Protein AF-A0A7Y5LUC4-F1 (afdb_monomer)

Foldseek 3Di:
DVVLQDDDDPVVVVVVVVVVLVVVCVVVVDHQDLLLQVLLVVCVVCVPDPVSPDPSSVDPVNVVVNVVVVVVVVVSCVVNVNDDDDPDPPCVCVVFPVDSVRVVVVVVVVVVVVSVVSVVVVD

Structure (mmCIF, N/CA/C/O backbone):
data_AF-A0A7Y5LUC4-F1
#
_entry.id   AF-A0A7Y5LUC4-F1
#
loop_
_atom_site.group_PDB
_atom_site.id
_atom_site.type_symbol
_atom_site.label_atom_id
_atom_site.label_alt_id
_atom_site.label_comp_id
_atom_site.label_asym_id
_atom_site.label_entity_id
_atom_site.label_seq_id
_atom_site.pdbx_PDB_ins_code
_atom_site.Cartn_x
_atom_site.Cartn_y
_atom_site.Cartn_z
_atom_site.occupancy
_atom_site.B_iso_or_equiv
_atom_site.auth_seq_id
_atom_site.auth_comp_id
_atom_site.auth_asym_id
_atom_site.auth_atom_id
_atom_site.pdbx_PDB_model_num
ATOM 1 N N . MET A 1 1 ? 7.899 -24.716 -13.877 1.00 50.41 1 MET A N 1
ATOM 2 C CA . MET A 1 1 ? 8.069 -23.369 -13.281 1.00 50.41 1 MET A CA 1
ATOM 3 C C . MET A 1 1 ? 7.651 -22.200 -14.192 1.00 50.41 1 MET A C 1
ATOM 5 O O . MET A 1 1 ? 7.579 -21.097 -13.683 1.00 50.41 1 MET A O 1
ATOM 9 N N . LYS A 1 2 ? 7.293 -22.387 -15.480 1.00 57.75 2 LYS A N 1
ATOM 10 C CA . LYS A 1 2 ? 6.801 -21.284 -16.347 1.00 57.75 2 LYS A CA 1
ATOM 11 C C . LYS A 1 2 ? 5.458 -20.671 -15.897 1.00 57.75 2 LYS A C 1
ATOM 13 O O . LYS A 1 2 ? 5.282 -19.466 -15.976 1.00 57.75 2 LYS A O 1
ATOM 18 N N . TRP A 1 3 ? 4.577 -21.492 -15.320 1.00 61.19 3 TRP A N 1
ATOM 19 C CA . TRP A 1 3 ? 3.227 -21.109 -14.870 1.00 61.19 3 TRP A CA 1
ATOM 20 C C . TRP A 1 3 ? 3.173 -20.078 -13.722 1.00 61.19 3 TRP A C 1
ATOM 22 O O . TRP A 1 3 ? 2.162 -19.408 -13.550 1.00 61.19 3 TRP A O 1
ATOM 32 N N . LEU A 1 4 ? 4.241 -19.950 -12.920 1.00 61.75 4 LEU A N 1
ATOM 33 C CA . LEU A 1 4 ? 4.337 -18.900 -11.891 1.00 61.75 4 LEU A CA 1
ATOM 34 C C . LEU A 1 4 ? 4.919 -17.587 -12.435 1.00 61.75 4 LEU A C 1
ATOM 36 O O . LEU A 1 4 ? 4.732 -16.540 -11.824 1.00 61.75 4 LEU A O 1
ATOM 40 N N . SER A 1 5 ? 5.656 -17.635 -13.546 1.00 62.19 5 SER A N 1
ATOM 41 C CA . SER A 1 5 ? 6.371 -16.473 -14.090 1.00 62.19 5 SER A CA 1
ATOM 42 C C . SER A 1 5 ? 5.572 -15.712 -15.152 1.00 62.19 5 SER A C 1
ATOM 44 O O . SER A 1 5 ? 5.924 -14.567 -15.463 1.00 62.19 5 SER A O 1
ATOM 46 N N . GLU A 1 6 ? 4.531 -16.340 -15.705 1.00 77.19 6 GLU A N 1
ATOM 47 C CA . GLU A 1 6 ? 3.583 -15.748 -16.650 1.00 77.19 6 GLU A CA 1
ATOM 48 C C . GLU A 1 6 ? 2.472 -14.978 -15.915 1.00 77.19 6 GLU A C 1
ATOM 50 O O . GLU A 1 6 ? 2.046 -15.393 -14.833 1.00 77.19 6 GLU A O 1
ATOM 55 N N . PRO A 1 7 ? 2.003 -13.842 -16.467 1.00 76.12 7 PRO A N 1
ATOM 56 C CA . PRO A 1 7 ? 0.908 -13.089 -15.874 1.00 76.12 7 PRO A CA 1
ATOM 57 C C . PRO A 1 7 ? -0.338 -13.970 -15.820 1.00 76.12 7 PRO A C 1
ATOM 59 O O . PRO A 1 7 ? -0.803 -14.485 -16.836 1.00 76.12 7 PRO A O 1
ATOM 62 N N . TRP A 1 8 ? -0.874 -14.151 -14.615 1.00 80.44 8 TRP A N 1
ATOM 63 C CA . TRP A 1 8 ? -2.100 -14.912 -14.440 1.00 80.44 8 TRP A CA 1
ATOM 64 C C . TRP A 1 8 ? -3.257 -14.232 -15.175 1.00 80.44 8 TRP A C 1
ATOM 66 O O . TRP A 1 8 ? -3.337 -12.998 -15.183 1.00 80.44 8 TRP A O 1
ATOM 76 N N . PRO A 1 9 ? -4.190 -15.007 -15.752 1.00 87.38 9 PRO A N 1
ATOM 77 C CA . PRO A 1 9 ? -5.386 -14.437 -16.339 1.00 87.38 9 PRO A CA 1
ATOM 78 C C . PRO A 1 9 ? -6.148 -13.600 -15.306 1.00 87.38 9 PRO A C 1
ATOM 80 O O . PRO A 1 9 ? -6.305 -14.002 -14.149 1.00 87.38 9 PRO A O 1
ATOM 83 N N . TRP A 1 10 ? -6.653 -12.445 -15.735 1.00 87.38 10 TRP A N 1
ATOM 84 C CA . TRP A 1 10 ? -7.298 -11.464 -14.856 1.00 87.38 10 TRP A CA 1
ATOM 85 C C . TRP A 1 10 ? -8.474 -12.046 -14.054 1.00 87.38 10 TRP A C 1
ATOM 87 O O . TRP A 1 10 ? -8.681 -11.664 -12.905 1.00 87.38 10 TRP A O 1
ATOM 97 N N . TRP A 1 11 ? -9.210 -13.007 -14.621 1.00 88.25 11 TRP A N 1
ATOM 98 C CA . TRP A 1 11 ? -10.339 -13.674 -13.967 1.00 88.25 11 TRP A CA 1
ATOM 99 C C . TRP A 1 11 ? -9.894 -14.607 -12.833 1.00 88.25 11 TRP A C 1
ATOM 101 O O . TRP A 1 11 ? -10.569 -14.678 -11.805 1.00 88.25 11 TRP A O 1
ATOM 111 N N . VAL A 1 12 ? -8.734 -15.263 -12.966 1.00 90.31 12 VAL A N 1
ATOM 112 C CA . VAL A 1 12 ? -8.142 -16.086 -11.896 1.00 90.31 12 VAL A CA 1
ATOM 113 C C . VAL A 1 12 ? -7.645 -15.186 -10.772 1.00 90.31 12 VAL A C 1
ATOM 115 O O . VAL A 1 12 ? -7.988 -15.401 -9.610 1.00 90.31 12 VAL A O 1
ATOM 118 N N . ALA A 1 13 ? -6.874 -14.153 -11.120 1.00 86.94 13 ALA A N 1
ATOM 119 C CA . ALA A 1 13 ? -6.324 -13.218 -10.146 1.00 86.94 13 ALA A CA 1
ATOM 120 C C . ALA A 1 13 ? -7.441 -12.491 -9.378 1.00 86.94 13 ALA A C 1
ATOM 122 O O . ALA A 1 13 ? -7.415 -12.448 -8.150 1.00 86.94 13 ALA A O 1
ATOM 123 N N . GLY A 1 14 ? -8.461 -11.993 -10.083 1.00 88.62 14 GLY A N 1
ATOM 124 C CA . GLY A 1 14 ? -9.609 -11.320 -9.476 1.00 88.62 14 GLY A CA 1
ATOM 125 C C . GLY A 1 14 ? -10.395 -12.228 -8.531 1.00 88.62 14 GLY A C 1
ATOM 126 O O . GLY A 1 14 ? -10.680 -11.831 -7.402 1.00 88.62 14 GLY A O 1
ATOM 127 N N . SER A 1 15 ? -10.680 -13.466 -8.947 1.00 92.44 15 SER A N 1
ATOM 128 C CA . SER A 1 15 ? -11.404 -14.433 -8.109 1.00 92.44 15 SER A CA 1
ATOM 129 C C . SER A 1 15 ? -10.612 -14.812 -6.858 1.00 92.44 15 SER 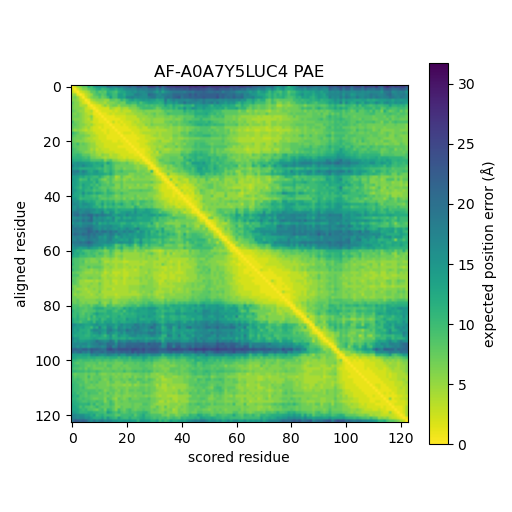A C 1
ATOM 131 O O . SER A 1 15 ? -11.172 -14.851 -5.764 1.00 92.44 15 SER A O 1
ATOM 133 N N . ALA A 1 16 ? -9.301 -15.039 -6.990 1.00 89.56 16 ALA A N 1
ATOM 134 C CA . ALA A 1 16 ? -8.431 -15.357 -5.862 1.00 89.56 16 ALA A CA 1
ATOM 135 C C . ALA A 1 16 ? -8.347 -14.196 -4.858 1.00 89.56 16 ALA A C 1
ATOM 137 O O . ALA A 1 16 ? -8.501 -14.412 -3.657 1.00 89.56 16 ALA A O 1
ATOM 138 N N . ILE A 1 17 ? -8.166 -12.959 -5.339 1.00 88.38 17 ILE A N 1
ATOM 139 C CA . ILE A 1 17 ? -8.140 -11.762 -4.485 1.00 88.38 17 ILE A CA 1
ATOM 140 C C . ILE A 1 17 ? -9.487 -11.587 -3.779 1.00 88.38 17 ILE A C 1
ATOM 142 O O . ILE A 1 17 ? -9.512 -11.375 -2.568 1.00 88.38 17 ILE A O 1
ATOM 146 N N . GLY A 1 18 ? -10.599 -11.717 -4.508 1.00 89.69 18 GLY A N 1
ATOM 147 C CA . GLY A 1 18 ? -11.945 -11.626 -3.945 1.00 89.69 18 GLY A CA 1
ATOM 148 C C . GLY A 1 18 ? -12.172 -12.655 -2.840 1.00 89.69 18 GLY A C 1
ATOM 149 O O . GLY A 1 18 ? -12.585 -12.290 -1.744 1.00 89.69 18 GLY A O 1
ATOM 150 N N . LEU A 1 19 ? -11.8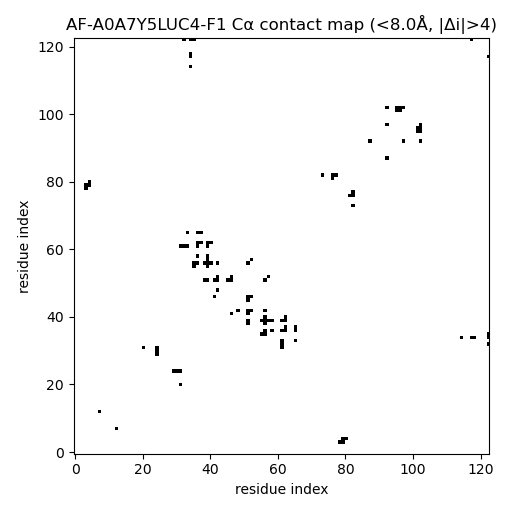12 -13.917 -3.081 1.00 92.25 19 LEU A N 1
ATOM 151 C CA . LEU A 1 19 ? -11.970 -14.994 -2.104 1.00 92.25 19 LEU A CA 1
ATOM 152 C C . LEU A 1 19 ? -11.123 -14.754 -0.850 1.00 92.25 19 LEU A C 1
ATOM 154 O O . LEU A 1 19 ? -11.628 -14.917 0.259 1.00 92.25 19 LEU A O 1
ATOM 158 N N . ILE A 1 20 ? -9.875 -14.302 -1.005 1.00 88.69 20 ILE A N 1
ATOM 159 C CA . ILE A 1 20 ? -9.007 -13.950 0.127 1.00 88.69 20 ILE A CA 1
ATOM 160 C C . ILE A 1 20 ? -9.614 -12.792 0.924 1.00 88.69 20 ILE A C 1
ATOM 162 O O . ILE A 1 20 ? -9.715 -12.877 2.147 1.00 88.69 20 ILE A O 1
ATOM 166 N N . VAL A 1 21 ? -10.058 -11.726 0.254 1.00 86.62 21 VAL A N 1
ATOM 167 C CA . VAL A 1 21 ? -10.648 -10.550 0.909 1.00 86.62 21 VAL A CA 1
ATOM 168 C C . VAL A 1 21 ? -11.944 -10.909 1.635 1.00 86.62 21 VAL A C 1
ATOM 170 O O . VAL A 1 21 ? -12.128 -10.499 2.782 1.00 86.62 21 VAL A O 1
ATOM 173 N N . THR A 1 22 ? -12.824 -11.700 1.021 1.00 87.75 22 THR A N 1
ATOM 174 C CA . THR A 1 22 ? -14.080 -12.140 1.640 1.00 87.75 22 THR A CA 1
ATOM 175 C C . THR A 1 22 ? -13.828 -13.085 2.810 1.00 87.75 22 THR A C 1
ATOM 177 O O . THR A 1 22 ? -14.392 -12.869 3.881 1.00 87.75 22 THR A O 1
ATOM 180 N N . ALA A 1 23 ? -12.952 -14.083 2.658 1.00 87.69 23 ALA A N 1
ATOM 181 C CA . ALA A 1 23 ? -12.585 -14.999 3.743 1.00 87.69 23 ALA A CA 1
ATOM 182 C C . ALA A 1 23 ? -12.020 -14.236 4.946 1.00 87.69 23 ALA A C 1
ATOM 184 O O . ALA A 1 23 ? -12.300 -14.539 6.105 1.00 87.69 23 ALA A O 1
ATOM 185 N N . PHE A 1 24 ? -11.261 -13.189 4.667 1.00 83.19 24 PHE A N 1
ATOM 186 C CA . PHE A 1 24 ? -10.649 -12.370 5.683 1.00 83.19 24 PHE A CA 1
ATOM 187 C C . PHE A 1 24 ? -11.609 -11.399 6.374 1.00 83.19 24 PHE A C 1
ATOM 189 O O . PHE A 1 24 ? -11.553 -11.223 7.597 1.00 83.19 24 PHE A O 1
ATOM 196 N N . ALA A 1 25 ? -12.515 -10.797 5.603 1.00 84.38 25 ALA A N 1
ATOM 197 C CA . ALA A 1 25 ? -13.619 -10.010 6.133 1.00 84.38 25 ALA A CA 1
ATOM 198 C C . ALA A 1 25 ? -14.530 -10.877 7.012 1.00 84.38 25 ALA A C 1
ATOM 200 O O . ALA A 1 25 ? -14.955 -10.421 8.070 1.00 84.38 25 ALA A O 1
ATOM 201 N N . PHE A 1 26 ? -14.756 -12.136 6.628 1.00 85.94 26 PHE A N 1
ATOM 202 C CA . PHE A 1 26 ? -15.505 -13.109 7.419 1.00 85.94 26 PHE A CA 1
ATOM 203 C C . PHE A 1 26 ? -14.783 -13.472 8.724 1.00 85.94 26 PHE A C 1
ATOM 205 O O . PHE A 1 26 ? -15.387 -13.422 9.790 1.00 85.94 26 PHE A O 1
ATOM 212 N N . ALA A 1 27 ? -13.477 -13.750 8.669 1.00 83.38 27 ALA A N 1
ATOM 213 C CA . ALA A 1 27 ? -12.685 -14.096 9.851 1.00 83.38 27 ALA A CA 1
ATOM 214 C C . ALA A 1 27 ? -12.562 -12.942 10.864 1.00 83.38 27 ALA A C 1
ATOM 216 O O . ALA A 1 27 ? -12.549 -13.169 12.071 1.00 83.38 27 ALA A O 1
ATOM 217 N N . THR A 1 28 ? -12.464 -11.698 10.385 1.00 77.38 28 THR A N 1
ATOM 218 C CA . THR A 1 28 ? -12.209 -10.528 11.246 1.00 77.38 28 THR A CA 1
ATOM 219 C C . THR A 1 28 ? -13.486 -9.747 11.582 1.00 77.38 28 THR A C 1
ATOM 221 O O . THR A 1 28 ? -13.481 -8.926 12.502 1.00 77.38 28 THR A O 1
ATOM 224 N N . GLY A 1 29 ? -14.569 -9.943 10.822 1.00 76.75 29 GLY A N 1
ATOM 225 C CA . GLY A 1 29 ? -15.815 -9.173 10.920 1.00 76.75 29 GLY A CA 1
ATOM 226 C C . GLY A 1 29 ? -15.642 -7.669 10.665 1.00 76.75 29 GLY A C 1
ATOM 227 O O . GLY A 1 29 ? -16.489 -6.872 11.059 1.00 76.75 29 GLY A O 1
ATOM 228 N N . LYS A 1 30 ? -14.514 -7.246 10.077 1.00 74.25 30 LYS A N 1
ATOM 229 C CA . LYS A 1 30 ? -14.122 -5.836 9.922 1.00 74.25 30 LYS A CA 1
ATOM 230 C C . LYS A 1 30 ? -13.749 -5.543 8.470 1.00 74.25 30 LYS A C 1
ATOM 232 O O . LYS A 1 30 ? -13.039 -6.348 7.869 1.00 74.25 30 LYS A O 1
ATOM 237 N N . PRO A 1 31 ? -14.144 -4.378 7.923 1.00 70.12 31 PRO A N 1
ATOM 238 C CA . PRO A 1 31 ? -13.762 -3.998 6.571 1.00 70.12 31 PRO A CA 1
ATOM 239 C C . PRO A 1 31 ? -12.247 -3.782 6.477 1.00 70.12 31 PRO A C 1
ATOM 241 O O . PRO A 1 31 ? -11.633 -3.130 7.334 1.00 70.12 31 PRO A O 1
ATOM 244 N N . VAL A 1 32 ? -11.650 -4.320 5.415 1.00 70.81 32 VAL A N 1
ATOM 245 C CA . VAL A 1 32 ? -10.265 -4.048 5.022 1.00 70.81 32 VAL A CA 1
ATOM 246 C C . VAL A 1 32 ? -10.159 -2.632 4.473 1.00 70.81 32 VAL A C 1
ATOM 248 O O . VAL A 1 32 ? -10.874 -2.258 3.554 1.00 70.81 32 VAL A O 1
ATOM 251 N N . GLY A 1 33 ? -9.260 -1.834 5.047 1.00 71.81 33 GLY A N 1
ATOM 252 C CA . GLY A 1 33 ? -9.004 -0.470 4.594 1.00 71.81 33 GLY A CA 1
ATOM 253 C C . GLY A 1 33 ? -7.529 -0.128 4.736 1.00 71.81 33 GLY A C 1
ATOM 254 O O . GLY A 1 33 ? -6.999 -0.087 5.853 1.00 71.81 33 GLY A O 1
ATOM 255 N N . VAL A 1 34 ? -6.878 0.110 3.598 1.00 76.44 34 VAL A N 1
ATOM 256 C CA . VAL A 1 34 ? -5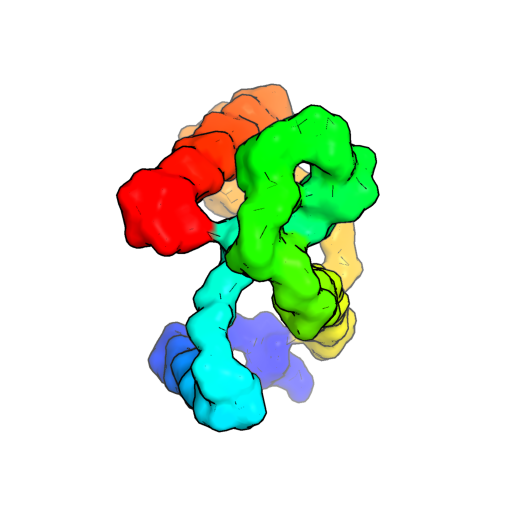.453 0.453 3.530 1.00 76.44 34 VAL A CA 1
ATOM 257 C C . VAL A 1 34 ? -5.233 1.887 4.024 1.00 76.44 34 VAL A C 1
ATOM 259 O O . VAL A 1 34 ? -4.424 2.094 4.923 1.00 76.44 34 VAL A O 1
ATOM 262 N N . SER A 1 35 ? -6.019 2.862 3.553 1.00 76.69 35 SER A N 1
ATOM 263 C CA . SER A 1 35 ? -5.904 4.284 3.937 1.00 76.69 35 SER A CA 1
ATOM 264 C C . SER A 1 35 ? -6.046 4.512 5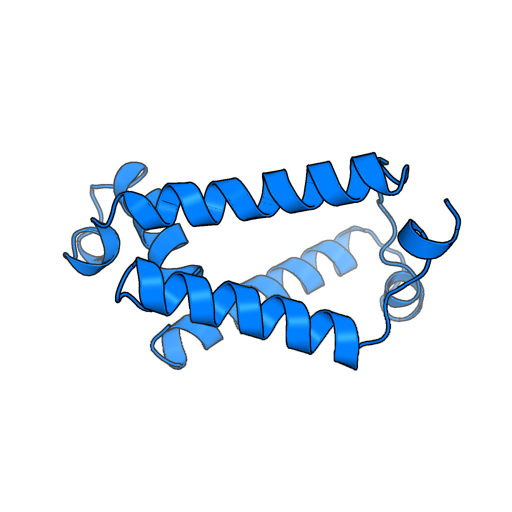.444 1.00 76.69 35 SER A C 1
ATOM 266 O O . SER A 1 35 ? -5.238 5.196 6.075 1.00 76.69 35 SER A O 1
ATOM 268 N N . THR A 1 36 ? -7.038 3.870 6.056 1.00 74.62 36 THR A N 1
ATOM 269 C CA . THR A 1 36 ? -7.295 3.928 7.500 1.00 74.62 36 THR A CA 1
ATOM 270 C C . THR A 1 36 ? -6.225 3.203 8.319 1.00 74.62 36 THR A C 1
ATOM 272 O O . THR A 1 36 ? -5.906 3.636 9.426 1.00 74.62 36 THR A O 1
ATOM 275 N N . GLY A 1 37 ? -5.603 2.144 7.792 1.00 76.56 37 GLY A N 1
ATOM 276 C CA . GLY A 1 37 ? -4.461 1.519 8.458 1.00 76.56 37 GLY A CA 1
ATOM 277 C C . GLY A 1 37 ? -3.160 2.332 8.328 1.00 76.56 37 GLY A C 1
ATOM 278 O O . GLY A 1 37 ? -2.413 2.404 9.304 1.00 76.56 37 GLY A O 1
ATOM 279 N N . ILE A 1 38 ? -2.913 3.004 7.191 1.00 75.25 38 ILE A N 1
ATOM 280 C CA . ILE A 1 38 ? -1.780 3.938 7.028 1.00 75.25 38 ILE A CA 1
ATOM 281 C C . ILE A 1 38 ? -1.970 5.120 7.984 1.00 75.25 38 ILE A C 1
ATOM 283 O O . ILE A 1 38 ? -1.033 5.517 8.674 1.00 75.25 38 ILE A O 1
ATOM 287 N N . GLY A 1 39 ? -3.205 5.617 8.116 1.00 75.75 39 GLY A N 1
ATOM 288 C CA . GLY A 1 39 ? -3.576 6.593 9.142 1.00 75.75 39 GLY A CA 1
ATOM 289 C C . GLY A 1 39 ? -3.297 6.100 10.568 1.00 75.75 39 GLY A C 1
ATOM 290 O O . GLY A 1 39 ? -2.811 6.872 11.386 1.00 75.75 39 GLY A O 1
ATOM 291 N N . GLY A 1 40 ? -3.523 4.813 10.855 1.00 76.56 40 GLY A N 1
ATOM 292 C CA . GLY A 1 40 ? -3.171 4.178 12.133 1.00 76.56 40 GLY A CA 1
ATOM 293 C C . GLY A 1 40 ? -1.670 4.088 12.400 1.00 76.56 40 GLY A C 1
ATOM 294 O O . GLY A 1 40 ? -1.232 4.299 13.532 1.00 76.56 40 GLY A O 1
ATOM 295 N N . LEU A 1 41 ? -0.862 3.835 11.370 1.00 76.50 41 LEU A N 1
ATOM 296 C CA . LEU A 1 41 ? 0.595 3.904 11.482 1.00 76.50 41 LEU A CA 1
ATOM 297 C C . LEU A 1 41 ? 1.053 5.347 11.745 1.00 76.50 41 LEU A C 1
ATOM 299 O O . LEU A 1 41 ? 1.831 5.592 12.666 1.00 76.50 41 LEU A O 1
ATOM 303 N N . CYS A 1 42 ? 0.502 6.306 10.998 1.00 75.00 42 CYS A N 1
ATOM 304 C CA . CYS A 1 42 ? 0.792 7.730 11.160 1.00 75.00 42 CYS A CA 1
ATOM 305 C C . CYS A 1 42 ? 0.370 8.249 12.548 1.00 75.00 42 CYS A C 1
ATOM 307 O O . CYS A 1 42 ? 1.100 9.026 13.156 1.00 75.00 42 CYS A O 1
ATOM 309 N N . ALA A 1 43 ? -0.728 7.735 13.113 1.00 75.38 43 ALA A N 1
ATOM 310 C CA . ALA A 1 43 ? -1.173 8.046 14.472 1.00 75.38 43 ALA A CA 1
ATOM 311 C C . ALA A 1 43 ? -0.160 7.670 15.560 1.00 75.38 43 ALA A C 1
ATOM 313 O O . ALA A 1 43 ? -0.094 8.340 16.590 1.00 75.38 43 ALA A O 1
ATOM 314 N N . ARG A 1 44 ? 0.641 6.618 15.344 1.00 73.44 44 ARG A N 1
ATOM 315 C CA . ARG A 1 44 ? 1.703 6.226 16.285 1.00 73.44 44 ARG A CA 1
ATOM 316 C C . ARG A 1 44 ? 2.970 7.057 16.137 1.00 73.44 44 ARG A C 1
ATOM 318 O O . ARG A 1 44 ? 3.638 7.296 17.135 1.00 73.44 44 ARG A O 1
ATOM 325 N N . ILE A 1 45 ? 3.286 7.490 14.918 1.00 79.62 45 ILE A N 1
ATOM 326 C CA . ILE A 1 45 ? 4.483 8.293 14.627 1.00 79.62 45 ILE A CA 1
ATOM 327 C C . ILE A 1 45 ? 4.256 9.763 15.015 1.00 79.62 45 ILE A C 1
ATOM 329 O O . ILE A 1 45 ? 5.132 10.394 15.600 1.00 79.62 45 ILE A O 1
ATOM 333 N N . ALA A 1 46 ? 3.066 10.304 14.739 1.00 76.00 46 ALA A N 1
ATOM 334 C CA . ALA A 1 46 ? 2.696 11.696 14.989 1.00 76.00 46 ALA A CA 1
ATOM 335 C C . ALA A 1 46 ? 1.460 11.809 15.914 1.00 76.00 46 ALA A C 1
ATOM 337 O O . ALA A 1 46 ? 0.400 12.284 15.493 1.00 76.00 46 ALA A O 1
ATOM 338 N N . PRO A 1 47 ? 1.577 11.437 17.205 1.00 71.88 47 PRO A N 1
ATOM 339 C CA . PRO A 1 47 ? 0.443 11.400 18.137 1.00 71.88 47 PRO A CA 1
ATOM 340 C C . PRO A 1 47 ? -0.105 12.788 18.513 1.00 71.88 47 PRO A C 1
ATOM 342 O O . PRO A 1 47 ? -1.177 12.888 19.111 1.00 71.88 47 PRO A O 1
ATOM 345 N N . ARG A 1 48 ? 0.617 13.868 18.181 1.00 70.94 48 ARG A N 1
ATOM 346 C CA . ARG A 1 48 ? 0.268 15.256 18.539 1.00 70.94 48 ARG A CA 1
ATOM 347 C C . ARG A 1 48 ? -0.865 15.859 17.700 1.00 70.94 48 ARG A C 1
ATOM 349 O O . ARG A 1 48 ? -1.389 16.905 18.066 1.00 70.94 48 ARG A O 1
ATOM 356 N N . ILE A 1 49 ? -1.262 15.229 16.595 1.00 74.88 49 ILE A N 1
ATOM 357 C CA . ILE A 1 49 ? -2.289 15.762 15.691 1.00 74.88 49 ILE A CA 1
ATOM 358 C C . ILE A 1 49 ? -3.654 15.157 16.054 1.00 74.88 49 ILE A C 1
ATOM 360 O O . ILE A 1 49 ? -3.858 13.945 15.962 1.00 74.88 49 ILE A O 1
ATOM 364 N N . ARG A 1 50 ? -4.625 16.010 16.413 1.00 68.69 50 ARG A N 1
ATOM 365 C CA . ARG A 1 50 ? -5.978 15.614 16.868 1.00 68.69 50 ARG A CA 1
ATOM 366 C C . ARG A 1 50 ? -6.742 14.749 15.853 1.00 68.69 50 ARG A C 1
ATOM 368 O O . ARG A 1 50 ? -7.535 13.900 16.248 1.00 68.69 50 ARG A O 1
ATOM 375 N N . TYR A 1 51 ? -6.458 14.914 14.560 1.00 70.12 51 TYR A N 1
ATOM 376 C CA . TYR A 1 51 ? -7.027 14.107 13.474 1.00 70.12 51 TYR A CA 1
ATOM 377 C C . TYR A 1 51 ? -6.700 12.609 13.592 1.00 70.12 51 TYR A C 1
ATOM 379 O O . TYR A 1 51 ? -7.556 11.767 13.330 1.00 70.12 51 TYR A O 1
ATOM 387 N N . PHE A 1 52 ? -5.491 12.260 14.044 1.00 66.25 52 PHE A N 1
ATOM 388 C CA . PHE A 1 52 ? -5.032 10.871 14.121 1.00 66.25 52 PHE A CA 1
ATOM 389 C C . PHE A 1 52 ? -5.413 10.156 15.428 1.00 66.25 52 PHE A C 1
ATOM 391 O O . PHE A 1 52 ? -5.210 8.952 15.553 1.00 66.25 52 PHE A O 1
ATOM 398 N N . GLN A 1 53 ? -6.017 10.854 16.394 1.00 63.94 53 GLN A N 1
ATOM 399 C CA . GLN A 1 53 ? -6.421 10.260 17.676 1.00 63.94 53 GLN A CA 1
ATOM 400 C C . GLN A 1 53 ? -7.799 9.574 17.656 1.00 63.94 53 GLN A C 1
ATOM 402 O O . GLN A 1 53 ? -8.236 9.046 18.683 1.00 63.94 53 GLN A O 1
ATOM 407 N N . GLN A 1 54 ? -8.491 9.552 16.512 1.00 64.69 54 GLN A N 1
ATOM 408 C CA . GLN A 1 54 ? -9.805 8.910 16.406 1.00 64.69 54 GLN A CA 1
ATOM 409 C C . GLN A 1 54 ? -9.719 7.394 16.656 1.00 64.69 54 GLN A C 1
ATOM 411 O O . GLN A 1 54 ? -8.743 6.729 16.298 1.00 64.69 54 GLN A O 1
ATOM 416 N N . SER A 1 55 ? -10.777 6.829 17.242 1.00 59.84 55 SER A N 1
ATOM 417 C CA . SER A 1 55 ? -10.888 5.397 17.564 1.00 59.84 55 SER A CA 1
ATOM 418 C C . SER A 1 55 ? -10.731 4.482 16.341 1.00 59.84 55 SER A 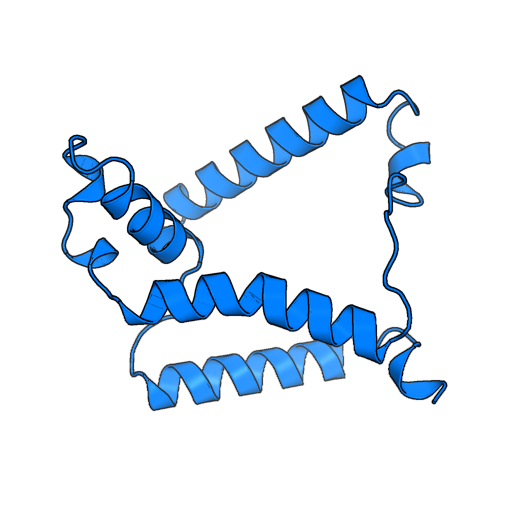C 1
ATOM 420 O O . SER A 1 55 ? -10.231 3.367 16.481 1.00 59.84 55 SER A O 1
ATOM 422 N N . ALA A 1 56 ? -11.058 4.974 15.141 1.00 61.97 56 ALA A N 1
ATOM 423 C CA . ALA A 1 56 ? -10.887 4.269 13.869 1.00 61.97 56 ALA A CA 1
ATOM 424 C C . ALA A 1 56 ? -9.424 3.872 13.565 1.00 61.97 56 ALA A C 1
ATOM 426 O O . ALA A 1 56 ? -9.185 2.859 12.905 1.00 61.97 56 ALA A O 1
ATOM 427 N N . TYR A 1 57 ? -8.443 4.622 14.080 1.00 60.84 57 TYR A N 1
ATOM 428 C CA . TYR A 1 57 ? -7.010 4.418 13.818 1.00 60.84 57 TYR A CA 1
ATOM 429 C C . TYR A 1 57 ? -6.314 3.519 14.851 1.00 60.84 57 TYR A C 1
ATOM 431 O O . TYR A 1 57 ? -5.158 3.142 14.666 1.00 60.84 57 TYR A O 1
ATOM 439 N N . LYS A 1 58 ? -7.006 3.140 15.935 1.00 62.41 58 LYS A N 1
ATOM 440 C CA . LYS A 1 58 ? -6.428 2.375 17.056 1.00 62.41 58 LYS A CA 1
ATOM 441 C C . LYS A 1 58 ? -6.465 0.853 16.868 1.00 62.41 58 LYS A C 1
ATOM 443 O O . LYS A 1 58 ? -6.098 0.124 17.783 1.00 62.41 58 LYS A O 1
ATOM 448 N N . ALA A 1 59 ? -6.890 0.347 15.709 1.00 68.62 59 ALA A N 1
ATOM 449 C CA . ALA A 1 59 ? -6.990 -1.092 15.465 1.00 68.62 59 ALA A CA 1
ATOM 450 C C . ALA A 1 59 ? -5.600 -1.721 15.197 1.00 68.62 59 ALA A C 1
ATOM 452 O O . ALA A 1 59 ? -5.043 -1.500 14.120 1.00 68.62 59 ALA A O 1
ATOM 453 N N . PRO A 1 60 ? -5.042 -2.547 16.110 1.00 69.50 60 PRO A N 1
ATOM 454 C CA . PRO A 1 60 ? -3.682 -3.084 15.972 1.00 69.50 60 PRO A CA 1
ATOM 455 C C . PRO A 1 60 ? -3.538 -4.047 14.786 1.00 69.50 60 PRO A C 1
ATOM 457 O O . PRO A 1 60 ? -2.483 -4.120 14.163 1.00 69.50 60 PRO A O 1
ATOM 460 N N . TRP A 1 61 ? -4.627 -4.729 14.435 1.00 75.12 61 TRP A N 1
ATOM 461 C CA . TRP A 1 61 ? -4.689 -5.735 13.379 1.00 75.12 61 TRP A CA 1
ATOM 462 C C . TRP A 1 61 ? -4.390 -5.148 11.973 1.00 75.12 61 TRP A C 1
ATOM 464 O O . TRP A 1 61 ? -3.725 -5.782 11.157 1.00 75.12 61 TRP A O 1
ATOM 474 N N . ARG A 1 62 ? -4.768 -3.884 11.713 1.00 77.69 62 ARG A N 1
ATOM 475 C CA . ARG A 1 62 ? -4.560 -3.213 10.413 1.00 77.69 62 ARG A CA 1
ATOM 476 C C . ARG A 1 62 ? -3.089 -2.947 10.077 1.00 77.69 62 ARG A C 1
ATOM 478 O O . ARG A 1 62 ? -2.749 -2.846 8.903 1.00 77.69 62 ARG A O 1
ATOM 485 N N . ILE A 1 63 ? -2.216 -2.832 11.079 1.00 77.88 63 ILE A N 1
ATOM 486 C CA . ILE A 1 63 ? -0.781 -2.606 10.846 1.00 77.88 63 ILE A CA 1
ATOM 487 C C . ILE A 1 63 ? -0.120 -3.876 10.326 1.00 77.88 63 ILE A C 1
ATOM 489 O O . ILE A 1 63 ? 0.675 -3.799 9.396 1.00 77.88 63 ILE A O 1
ATOM 493 N N . TRP A 1 64 ? -0.505 -5.035 10.862 1.00 82.12 64 TRP A N 1
ATOM 494 C CA . TRP A 1 64 ? -0.051 -6.328 10.356 1.00 82.12 64 TRP A CA 1
ATOM 495 C C . TRP A 1 64 ? -0.488 -6.554 8.911 1.00 82.12 64 TRP A C 1
ATOM 497 O O . TRP A 1 64 ? 0.307 -7.017 8.102 1.00 82.12 64 TRP A O 1
ATOM 507 N N . PHE A 1 65 ? -1.709 -6.142 8.558 1.00 83.44 65 PHE A N 1
ATOM 508 C CA . PHE A 1 65 ? -2.179 -6.182 7.174 1.00 83.44 65 PHE A CA 1
ATOM 509 C C . PHE A 1 65 ? -1.321 -5.329 6.241 1.00 83.44 65 PHE A C 1
ATOM 511 O O . PHE A 1 65 ? -0.845 -5.820 5.224 1.00 83.44 65 PHE A O 1
ATOM 518 N N . ILE A 1 66 ? -1.076 -4.066 6.603 1.00 85.06 66 ILE A N 1
ATOM 519 C CA . ILE A 1 66 ? -0.290 -3.150 5.766 1.00 85.06 66 ILE A CA 1
ATOM 520 C C . ILE A 1 66 ? 1.161 -3.586 5.660 1.00 85.06 66 ILE A C 1
ATOM 522 O O . ILE A 1 66 ? 1.722 -3.495 4.577 1.00 85.06 66 ILE A O 1
ATOM 526 N N . ALA A 1 67 ? 1.759 -4.074 6.746 1.00 86.19 67 ALA A N 1
ATOM 527 C CA . ALA A 1 67 ? 3.105 -4.633 6.720 1.00 86.19 67 ALA A CA 1
ATOM 528 C C . ALA A 1 67 ? 3.172 -5.927 5.887 1.00 86.19 67 ALA A C 1
ATOM 530 O O . ALA A 1 67 ? 4.182 -6.196 5.240 1.00 86.19 67 ALA A O 1
ATOM 531 N N . GLY A 1 68 ? 2.086 -6.702 5.853 1.00 86.62 68 GLY A N 1
ATOM 532 C CA . GLY A 1 68 ? 1.968 -7.917 5.053 1.00 86.62 68 GLY A CA 1
ATOM 533 C C . GLY A 1 68 ? 1.928 -7.671 3.543 1.00 86.62 68 GLY A C 1
ATOM 534 O O . GLY A 1 68 ? 2.415 -8.512 2.799 1.00 86.62 68 GLY A O 1
ATOM 535 N N . ILE A 1 69 ? 1.417 -6.525 3.073 1.00 88.12 69 ILE A N 1
ATOM 536 C CA . ILE A 1 69 ? 1.354 -6.189 1.635 1.00 88.12 69 ILE A CA 1
ATOM 537 C C . ILE A 1 69 ? 2.750 -6.167 0.973 1.00 88.12 69 ILE A C 1
ATOM 539 O O . ILE A 1 69 ? 2.952 -6.919 0.016 1.00 88.12 69 ILE A O 1
ATOM 543 N N 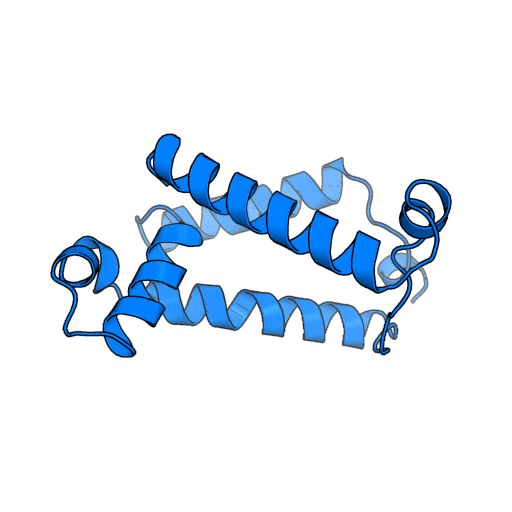. PRO A 1 70 ? 3.736 -5.369 1.440 1.00 90.31 70 PRO A N 1
ATOM 544 C CA . PRO A 1 70 ? 5.066 -5.352 0.839 1.00 90.31 70 PRO A CA 1
ATOM 545 C C . PRO A 1 70 ? 5.810 -6.676 1.046 1.00 90.31 70 PRO A C 1
ATOM 547 O O . PRO A 1 70 ? 6.525 -7.106 0.146 1.00 90.31 70 PRO A O 1
ATOM 550 N N . LEU A 1 71 ? 5.610 -7.358 2.182 1.00 90.94 71 LEU A N 1
ATOM 551 C CA . LEU A 1 71 ? 6.203 -8.677 2.426 1.00 90.94 71 LEU A CA 1
ATOM 552 C C . LEU A 1 71 ? 5.661 -9.735 1.457 1.00 90.94 71 LEU A C 1
ATOM 554 O O . LEU A 1 71 ? 6.437 -10.493 0.883 1.00 90.94 71 LEU A O 1
ATOM 558 N N . GLY A 1 72 ? 4.349 -9.760 1.225 1.00 89.31 72 GLY A N 1
ATOM 559 C CA . GLY A 1 72 ? 3.712 -10.650 0.256 1.00 89.31 72 GLY A CA 1
ATOM 560 C C . GLY A 1 72 ? 4.156 -10.354 -1.175 1.00 89.31 72 GLY A C 1
ATOM 561 O O . GLY A 1 72 ? 4.446 -11.282 -1.927 1.00 89.31 72 GLY A O 1
ATOM 562 N N . GLY A 1 73 ? 4.291 -9.073 -1.533 1.00 87.56 73 GLY A N 1
ATOM 563 C CA . GLY A 1 73 ? 4.845 -8.656 -2.823 1.00 87.56 73 GLY A CA 1
ATOM 564 C C . GLY A 1 73 ? 6.289 -9.120 -3.018 1.00 87.56 73 GLY A C 1
ATOM 565 O O . GLY A 1 73 ? 6.622 -9.667 -4.068 1.00 87.56 73 GLY A O 1
ATOM 566 N N . LEU A 1 74 ? 7.131 -8.976 -1.991 1.00 89.44 74 LEU A N 1
ATOM 567 C CA . LEU A 1 74 ? 8.518 -9.438 -2.025 1.00 89.44 74 LEU A CA 1
ATOM 568 C C . LEU A 1 74 ? 8.610 -10.964 -2.129 1.00 89.44 74 LEU A C 1
ATOM 570 O O . LEU A 1 74 ? 9.384 -11.468 -2.937 1.00 89.44 74 LEU A O 1
ATOM 574 N N . LEU A 1 75 ? 7.805 -11.699 -1.358 1.00 89.12 75 LEU A N 1
ATOM 575 C CA . LEU A 1 75 ? 7.733 -13.160 -1.441 1.00 89.12 75 LEU A CA 1
ATOM 576 C C . LEU A 1 75 ? 7.269 -13.614 -2.827 1.00 89.12 75 LEU A C 1
ATOM 578 O O . LEU A 1 75 ? 7.873 -14.516 -3.400 1.00 89.12 75 LEU A O 1
ATOM 582 N N . GLY A 1 76 ? 6.253 -12.961 -3.396 1.00 88.06 76 GLY A N 1
ATOM 583 C CA . GLY A 1 76 ? 5.794 -13.222 -4.759 1.00 88.06 76 GLY A CA 1
ATOM 584 C C . GLY A 1 76 ? 6.885 -12.966 -5.801 1.00 88.06 76 GLY A C 1
ATOM 585 O O . GLY A 1 76 ? 7.115 -13.806 -6.668 1.00 88.06 76 GLY A O 1
ATOM 586 N N . ALA A 1 77 ? 7.615 -11.854 -5.683 1.00 85.75 77 ALA A N 1
ATOM 587 C CA . ALA A 1 77 ? 8.738 -11.535 -6.564 1.00 85.75 77 ALA A CA 1
ATOM 588 C C . ALA A 1 77 ? 9.899 -12.535 -6.421 1.00 85.75 77 ALA A C 1
ATOM 590 O O . ALA A 1 77 ? 10.489 -12.938 -7.426 1.00 85.75 77 ALA A O 1
ATOM 591 N N . ALA A 1 78 ? 10.194 -12.972 -5.192 1.00 87.25 78 ALA A N 1
ATOM 592 C CA . ALA A 1 78 ? 11.201 -13.987 -4.894 1.00 87.25 78 ALA A CA 1
ATOM 593 C C . ALA A 1 78 ? 10.828 -15.350 -5.488 1.00 87.25 78 ALA A C 1
ATOM 595 O O . ALA A 1 78 ? 11.647 -15.962 -6.170 1.00 87.25 78 ALA A O 1
ATOM 596 N N . LEU A 1 79 ? 9.577 -15.783 -5.314 1.00 85.81 79 LEU A N 1
ATOM 597 C CA . LEU A 1 79 ? 9.035 -17.013 -5.902 1.00 85.81 79 LEU A CA 1
ATOM 598 C C . LEU A 1 79 ? 9.027 -16.970 -7.435 1.00 85.81 79 LEU A C 1
ATOM 600 O O . LEU A 1 79 ? 9.287 -17.982 -8.083 1.00 85.81 79 LEU A O 1
ATOM 604 N N . ALA A 1 80 ? 8.760 -15.802 -8.020 1.00 82.00 80 ALA A N 1
ATOM 605 C CA . ALA A 1 80 ? 8.802 -15.597 -9.464 1.00 82.00 80 ALA A CA 1
ATOM 606 C C . ALA A 1 80 ? 10.232 -15.464 -10.026 1.00 82.00 80 ALA A C 1
ATOM 608 O O . ALA A 1 80 ? 10.389 -15.410 -11.247 1.00 82.00 80 ALA A O 1
ATOM 609 N N . GLY A 1 81 ? 11.260 -15.381 -9.170 1.00 80.81 81 GLY A N 1
ATOM 610 C CA . GLY A 1 81 ? 12.654 -15.160 -9.566 1.00 80.81 81 GLY A CA 1
ATOM 611 C C . GLY A 1 81 ? 12.931 -13.767 -10.146 1.00 80.81 81 GLY A C 1
ATOM 612 O O . GLY A 1 81 ? 13.950 -13.570 -10.801 1.00 80.81 81 GLY A O 1
ATOM 613 N N . LYS A 1 82 ? 12.031 -12.796 -9.935 1.00 79.12 82 LYS A N 1
ATOM 614 C CA . LYS A 1 82 ? 12.095 -11.431 -10.493 1.00 79.12 82 LYS A CA 1
ATOM 615 C C . LYS A 1 82 ? 12.380 -10.393 -9.404 1.00 79.12 82 LYS A C 1
ATOM 617 O O . LYS A 1 82 ? 11.713 -9.364 -9.324 1.00 79.12 82 LYS A O 1
ATOM 622 N N . VAL A 1 83 ? 13.354 -10.669 -8.539 1.00 79.31 83 VAL A N 1
ATOM 623 C CA . VAL A 1 83 ? 13.812 -9.701 -7.532 1.00 79.31 83 VAL A CA 1
ATOM 624 C C . VAL A 1 83 ? 14.916 -8.860 -8.154 1.00 79.31 83 VAL A C 1
ATOM 626 O O . VAL A 1 83 ? 16.021 -9.342 -8.384 1.00 79.31 83 VAL A O 1
ATOM 629 N N . GLY A 1 84 ? 14.610 -7.603 -8.448 1.00 79.69 84 GLY A N 1
ATOM 630 C CA . GLY A 1 84 ? 15.565 -6.670 -9.027 1.00 79.69 84 GLY A CA 1
ATOM 631 C C . GLY A 1 84 ? 15.154 -5.230 -8.774 1.00 79.69 84 GLY A C 1
ATOM 632 O O . GLY A 1 84 ? 13.981 -4.930 -8.551 1.00 79.69 84 GLY A O 1
ATOM 633 N N . TRP A 1 85 ? 16.134 -4.334 -8.810 1.00 77.38 85 TRP A N 1
ATOM 634 C CA . TRP A 1 85 ? 15.880 -2.900 -8.800 1.00 77.38 85 TRP A CA 1
ATOM 635 C C . TRP A 1 85 ? 15.357 -2.488 -10.170 1.00 77.38 85 TRP A C 1
ATOM 637 O O . TRP A 1 85 ? 16.091 -2.504 -11.155 1.00 77.38 85 TRP A O 1
ATOM 647 N N . VAL A 1 86 ? 14.076 -2.140 -10.234 1.00 79.06 86 VAL A N 1
ATOM 648 C CA . VAL A 1 86 ? 13.440 -1.669 -11.462 1.00 79.06 86 VAL A CA 1
ATOM 649 C C . VAL A 1 86 ? 13.367 -0.148 -11.408 1.00 79.06 86 VAL A C 1
ATOM 651 O O . VAL A 1 86 ? 12.663 0.420 -10.579 1.00 79.06 86 VAL A O 1
ATOM 654 N N . THR A 1 87 ? 14.122 0.512 -12.282 1.00 71.50 87 THR A N 1
ATOM 655 C CA . THR A 1 87 ? 14.146 1.978 -12.430 1.00 71.50 87 THR A CA 1
ATOM 656 C C . THR A 1 87 ? 13.332 2.466 -13.629 1.00 71.50 87 THR A C 1
ATOM 658 O O . THR A 1 87 ? 13.131 3.669 -13.786 1.00 71.50 87 THR A O 1
ATOM 661 N N . SER A 1 88 ? 12.851 1.537 -14.461 1.00 71.31 88 SER A N 1
ATOM 662 C CA . SER A 1 88 ? 12.068 1.816 -15.662 1.00 71.31 88 SER A CA 1
ATOM 663 C C . SER A 1 88 ? 10.649 1.293 -15.509 1.00 71.31 88 SER A C 1
ATOM 665 O O . SER A 1 88 ? 10.437 0.141 -15.132 1.00 71.31 88 SER A O 1
ATOM 667 N N . MET A 1 89 ? 9.667 2.138 -15.807 1.00 68.56 89 MET A N 1
ATOM 668 C CA . MET A 1 89 ? 8.248 1.820 -15.650 1.00 68.56 89 MET A CA 1
ATOM 669 C C . MET A 1 89 ? 7.639 1.292 -16.965 1.00 68.56 89 MET A C 1
ATOM 671 O O . MET A 1 89 ? 6.475 1.539 -17.272 1.00 68.56 89 MET A O 1
ATOM 675 N N . GLY A 1 90 ? 8.441 0.559 -17.750 1.00 75.25 90 GLY A N 1
ATOM 676 C CA . GLY A 1 90 ? 8.032 -0.042 -19.023 1.00 75.25 90 GLY A CA 1
ATOM 677 C C . GLY A 1 90 ? 7.591 1.011 -20.040 1.00 75.25 90 GLY A C 1
ATOM 678 O O . GLY A 1 90 ? 8.224 2.056 -20.163 1.00 75.25 90 GLY A O 1
ATOM 679 N N . ASP A 1 91 ? 6.473 0.778 -20.728 1.00 68.62 91 ASP A N 1
ATOM 680 C CA . ASP A 1 91 ? 5.930 1.702 -21.739 1.00 68.62 91 ASP A CA 1
ATOM 681 C C . ASP A 1 91 ? 5.602 3.102 -21.194 1.00 68.62 91 ASP A C 1
ATOM 683 O O . ASP A 1 91 ? 5.550 4.073 -21.951 1.00 68.62 91 ASP A O 1
ATOM 687 N N . PHE A 1 92 ? 5.448 3.247 -19.876 1.00 70.06 92 PHE A N 1
ATOM 688 C CA . PHE A 1 92 ? 5.228 4.540 -19.228 1.00 70.06 92 PHE A CA 1
ATOM 689 C C . PHE A 1 92 ? 6.426 5.495 -19.385 1.00 70.06 92 PHE A C 1
ATOM 691 O O . PHE A 1 92 ? 6.252 6.712 -19.432 1.00 70.06 92 PHE A O 1
ATOM 698 N N . ASP A 1 93 ? 7.631 4.945 -19.555 1.00 70.44 93 ASP A N 1
ATOM 699 C CA . ASP A 1 93 ? 8.851 5.704 -19.841 1.00 70.44 93 ASP A CA 1
ATOM 700 C C . ASP A 1 93 ? 8.893 6.262 -21.272 1.00 70.44 93 ASP A C 1
ATOM 702 O O . ASP A 1 93 ? 9.682 7.171 -21.537 1.00 70.44 93 ASP A O 1
ATOM 706 N N . SER A 1 94 ? 8.078 5.712 -22.182 1.00 66.62 94 SER A N 1
ATOM 707 C CA . SER A 1 94 ? 7.954 6.182 -23.567 1.00 66.62 94 SER A CA 1
ATOM 708 C C . SER A 1 94 ? 6.881 7.265 -23.723 1.00 66.62 94 SER A C 1
ATOM 710 O O . SER A 1 94 ? 7.028 8.158 -24.555 1.00 66.62 94 SER A O 1
ATOM 712 N N . GLY A 1 95 ? 5.832 7.223 -22.890 1.00 69.81 95 GLY A N 1
ATOM 713 C CA . GLY A 1 95 ? 4.733 8.196 -22.887 1.00 69.81 95 GLY A CA 1
ATOM 714 C C . GLY A 1 95 ? 5.028 9.488 -22.118 1.00 69.81 95 GLY A C 1
ATOM 715 O O . GLY A 1 95 ? 4.488 10.542 -22.447 1.00 69.81 95 GLY A O 1
ATOM 716 N N . ILE A 1 96 ? 5.899 9.433 -21.109 1.00 66.19 96 ILE A N 1
ATOM 717 C CA . ILE A 1 96 ? 6.358 10.597 -20.344 1.00 66.19 96 ILE A CA 1
ATOM 718 C C . ILE A 1 96 ? 7.852 10.727 -20.593 1.00 66.19 96 ILE A C 1
ATOM 720 O O . ILE A 1 96 ? 8.586 9.765 -20.377 1.00 66.19 96 ILE A O 1
ATOM 724 N N . SER A 1 97 ? 8.278 11.908 -21.067 1.00 61.09 97 SER A N 1
ATOM 725 C CA . SER A 1 97 ? 9.668 12.214 -21.427 1.00 61.09 97 SER A CA 1
ATOM 726 C C . SER A 1 97 ? 10.625 11.540 -20.452 1.00 61.09 97 SER A C 1
ATOM 728 O O . SER A 1 97 ? 10.463 11.667 -19.239 1.00 61.09 97 SER A O 1
ATOM 730 N N . GLY A 1 98 ? 11.585 10.770 -20.969 1.00 66.06 98 GLY A N 1
ATOM 731 C CA . GLY A 1 98 ? 12.370 9.809 -20.190 1.00 66.06 98 GLY A CA 1
ATOM 732 C C . GLY A 1 98 ? 13.241 10.377 -19.055 1.00 66.06 98 GLY A C 1
ATOM 733 O O . GLY A 1 98 ? 14.106 9.684 -18.527 1.00 66.06 98 GLY A O 1
ATOM 734 N N . HIS A 1 99 ? 13.026 11.633 -18.669 1.00 76.00 99 HIS A N 1
ATOM 735 C CA . HIS A 1 99 ? 13.632 12.294 -17.536 1.00 76.00 99 HIS A CA 1
ATOM 736 C C . HIS A 1 99 ? 13.075 11.775 -16.197 1.00 76.00 99 HIS A C 1
ATOM 738 O O . HIS A 1 99 ? 11.867 11.843 -15.945 1.00 76.00 99 HIS A O 1
ATOM 744 N N . PRO A 1 100 ? 13.957 11.365 -15.266 1.00 78.94 100 PRO A N 1
ATOM 745 C CA . PRO A 1 100 ? 13.558 10.824 -13.966 1.00 78.94 100 PRO A CA 1
ATOM 746 C C . PRO A 1 100 ? 12.768 11.828 -13.111 1.00 78.94 100 PRO A C 1
ATOM 748 O O . PRO A 1 100 ? 11.924 11.428 -12.315 1.00 78.94 100 PRO A O 1
ATOM 751 N N . 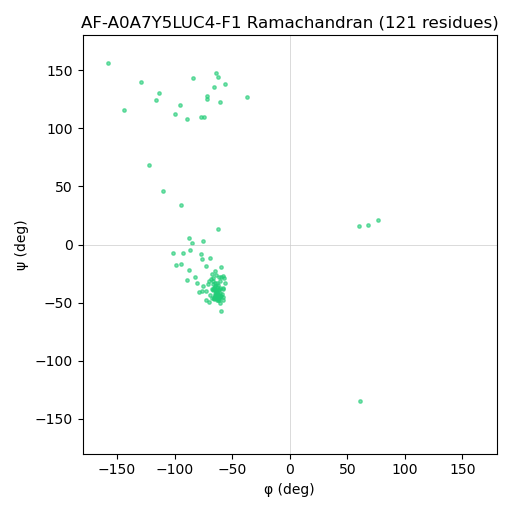VAL A 1 101 ? 12.991 13.133 -13.305 1.00 83.44 101 VAL A N 1
ATOM 752 C CA . VAL A 1 101 ? 12.308 14.203 -12.558 1.00 83.44 101 VAL A CA 1
ATOM 753 C C . VAL A 1 101 ? 10.826 14.295 -12.920 1.00 83.44 101 VAL A C 1
ATOM 755 O O . VAL A 1 101 ? 9.984 14.401 -12.031 1.00 83.44 101 VAL A O 1
ATOM 758 N N . VAL A 1 102 ? 10.490 14.215 -14.211 1.00 83.06 102 VAL A N 1
ATOM 759 C CA . VAL A 1 102 ? 9.095 14.306 -14.675 1.00 83.06 102 VAL A CA 1
ATOM 760 C C . VAL A 1 102 ? 8.309 13.082 -14.213 1.00 83.06 102 VAL A C 1
ATOM 762 O O . VAL A 1 102 ? 7.177 13.209 -13.752 1.00 83.06 102 VAL A O 1
ATOM 765 N N . ARG A 1 103 ? 8.943 11.905 -14.239 1.00 82.88 103 ARG A N 1
ATOM 766 C CA . ARG A 1 103 ? 8.367 10.662 -13.709 1.00 82.88 103 ARG A CA 1
ATOM 767 C C . ARG A 1 103 ? 8.086 10.767 -12.215 1.00 82.88 103 ARG A C 1
ATOM 769 O O . ARG A 1 103 ? 6.981 10.455 -11.781 1.00 82.88 103 ARG A O 1
ATOM 776 N N . LEU A 1 104 ? 9.055 11.251 -11.435 1.00 85.00 104 LEU A N 1
ATOM 777 C CA . LEU A 1 104 ? 8.887 11.443 -9.996 1.00 85.00 104 LEU A CA 1
ATOM 778 C C . LEU A 1 104 ? 7.746 12.424 -9.697 1.00 85.00 104 LEU A C 1
ATOM 780 O O . LEU A 1 104 ? 6.907 12.142 -8.845 1.00 85.00 104 LEU A O 1
ATOM 784 N N . ALA A 1 105 ? 7.681 13.541 -10.426 1.00 88.00 105 ALA A N 1
ATOM 785 C CA . ALA A 1 105 ? 6.610 14.520 -10.285 1.00 88.00 105 ALA A CA 1
ATOM 786 C C . ALA A 1 105 ? 5.240 13.908 -10.615 1.00 88.00 105 ALA A C 1
ATOM 788 O O . ALA A 1 105 ? 4.297 14.068 -9.842 1.00 88.00 105 ALA A O 1
ATOM 789 N N . PHE A 1 106 ? 5.135 13.151 -11.710 1.00 87.31 106 PHE A N 1
ATOM 790 C CA . PHE A 1 106 ? 3.889 12.496 -12.104 1.00 87.31 106 PHE A CA 1
ATOM 791 C C . PHE A 1 106 ? 3.434 11.459 -11.070 1.00 87.31 106 PHE A C 1
ATOM 793 O O . PHE A 1 106 ? 2.273 11.458 -10.665 1.00 87.31 106 PHE A O 1
ATOM 800 N N . LEU A 1 107 ? 4.349 10.613 -10.588 1.00 87.38 107 LEU A N 1
ATOM 801 C CA . LEU A 1 107 ? 4.061 9.619 -9.550 1.00 87.38 107 LEU A CA 1
ATOM 802 C C . LEU A 1 107 ? 3.655 10.275 -8.229 1.00 87.38 107 LEU A C 1
ATOM 804 O O . LEU A 1 107 ? 2.732 9.804 -7.566 1.00 87.38 107 LEU A O 1
ATOM 808 N N . PHE A 1 108 ? 4.303 11.378 -7.861 1.00 90.81 108 PHE A N 1
ATOM 809 C CA . PHE A 1 108 ? 3.968 12.125 -6.655 1.00 90.81 108 PHE A CA 1
ATOM 810 C C . PHE A 1 108 ? 2.573 12.755 -6.744 1.00 90.81 108 PHE A C 1
ATOM 812 O O . PHE A 1 108 ? 1.767 12.616 -5.819 1.00 90.81 108 PHE A O 1
ATOM 819 N N . VAL A 1 109 ? 2.259 13.404 -7.869 1.00 93.00 109 VAL A N 1
ATOM 820 C CA . VAL A 1 109 ? 0.935 13.991 -8.116 1.00 93.00 109 VAL A CA 1
ATOM 821 C C . VAL A 1 109 ? -0.131 12.899 -8.150 1.00 93.00 109 VAL A C 1
ATOM 823 O O . VAL A 1 109 ? -1.128 13.012 -7.440 1.00 93.00 109 VAL A O 1
ATOM 826 N N . GLY A 1 110 ? 0.096 11.810 -8.889 1.00 89.12 110 GLY A N 1
ATOM 827 C CA . GLY A 1 110 ? -0.828 10.677 -8.971 1.00 89.12 110 GLY A CA 1
ATOM 828 C C . GLY A 1 110 ? -1.081 10.019 -7.614 1.00 89.12 110 GLY A C 1
ATOM 829 O O . GLY A 1 110 ? -2.232 9.781 -7.249 1.00 89.12 110 GLY A O 1
ATOM 830 N N . GLY A 1 111 ? -0.030 9.797 -6.821 1.00 88.62 111 GLY A N 1
ATOM 831 C CA . GLY A 1 111 ? -0.147 9.259 -5.465 1.00 88.62 111 GLY A CA 1
ATOM 832 C C . GLY A 1 111 ? -0.918 10.188 -4.524 1.00 88.62 111 GLY A C 1
ATOM 833 O O . GLY A 1 111 ? -1.783 9.733 -3.774 1.00 88.62 111 GLY A O 1
ATOM 834 N N . THR A 1 112 ? -0.665 11.496 -4.603 1.00 90.31 112 THR A N 1
ATOM 835 C CA . THR A 1 112 ? -1.391 12.505 -3.814 1.00 90.31 112 THR A CA 1
ATOM 836 C C . THR A 1 112 ? -2.872 12.535 -4.188 1.00 90.31 112 THR A C 1
ATOM 838 O O . THR A 1 112 ? -3.730 12.536 -3.304 1.00 90.31 112 THR A O 1
ATOM 841 N N . LEU A 1 113 ? -3.184 12.496 -5.487 1.00 91.56 113 LEU A N 1
ATOM 842 C CA . LEU A 1 113 ? -4.556 12.495 -5.992 1.00 91.56 113 LEU A CA 1
ATOM 843 C C . LEU A 1 113 ? -5.312 11.230 -5.566 1.00 91.56 113 LEU A C 1
ATOM 845 O O . LEU A 1 113 ? -6.441 11.319 -5.089 1.00 91.56 113 LEU A O 1
ATOM 849 N N . ALA A 1 114 ? -4.675 10.060 -5.673 1.00 86.94 114 ALA A N 1
ATOM 850 C CA . ALA A 1 114 ? -5.243 8.790 -5.229 1.00 86.94 114 ALA A CA 1
ATOM 851 C C . ALA A 1 114 ? -5.508 8.783 -3.714 1.00 86.94 114 ALA A C 1
ATOM 853 O O . ALA A 1 114 ? -6.574 8.352 -3.271 1.00 86.94 114 ALA A O 1
ATOM 854 N N . GLY A 1 115 ? -4.574 9.308 -2.914 1.00 84.50 115 GLY A N 1
ATOM 855 C CA . GLY A 1 115 ? -4.743 9.435 -1.465 1.00 84.50 115 GLY A CA 1
ATOM 856 C C . GLY A 1 115 ? -5.881 10.384 -1.079 1.00 84.50 115 GLY A C 1
ATOM 857 O O . GLY A 1 115 ? -6.690 10.066 -0.204 1.00 84.50 115 GLY A O 1
ATOM 858 N N . TYR A 1 116 ? -5.981 11.528 -1.758 1.00 86.50 116 TYR A N 1
ATOM 859 C CA . TYR A 1 116 ? -7.069 12.485 -1.565 1.00 86.50 116 TYR A CA 1
ATOM 860 C C . TYR A 1 116 ? -8.427 11.890 -1.957 1.00 86.50 116 TYR A C 1
ATOM 862 O O . TYR A 1 116 ? -9.384 11.970 -1.185 1.00 86.50 116 TYR A O 1
ATOM 870 N N . GLY A 1 117 ? -8.490 11.217 -3.110 1.00 86.38 117 GLY A N 1
ATOM 871 C CA . GLY A 1 117 ? -9.688 10.539 -3.603 1.00 86.38 117 GLY A CA 1
ATOM 872 C C . GLY A 1 117 ? -10.175 9.434 -2.665 1.00 86.38 117 GLY A C 1
ATOM 873 O O . GLY A 1 117 ? -11.369 9.359 -2.382 1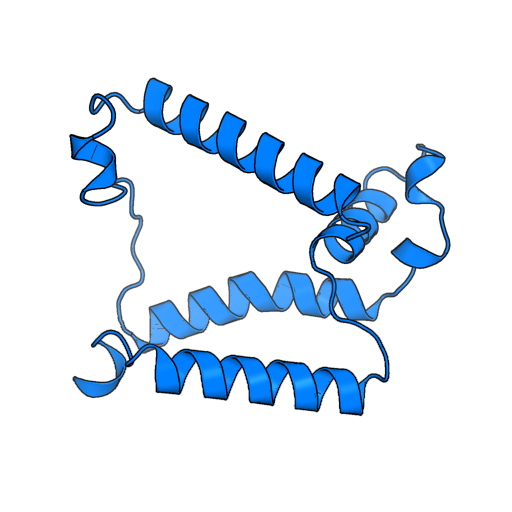.00 86.38 117 GLY A O 1
ATOM 874 N N . ALA A 1 118 ? -9.264 8.633 -2.102 1.00 82.88 118 ALA A N 1
ATOM 875 C CA . ALA A 1 118 ? -9.620 7.610 -1.118 1.00 82.88 118 ALA A CA 1
ATOM 876 C C . ALA A 1 118 ? -10.306 8.219 0.117 1.00 82.88 118 ALA A C 1
ATOM 878 O O . ALA A 1 118 ? -11.340 7.720 0.558 1.00 82.88 118 ALA A O 1
ATOM 879 N N . ARG A 1 119 ? -9.794 9.354 0.614 1.00 77.44 119 ARG A N 1
ATOM 880 C CA . ARG A 1 119 ? -10.405 10.078 1.738 1.00 77.44 119 ARG A CA 1
ATOM 881 C C . ARG A 1 119 ? -11.768 10.670 1.396 1.00 77.44 119 ARG A C 1
ATOM 883 O O . ARG A 1 119 ? -12.657 10.639 2.243 1.00 77.44 119 ARG A O 1
ATOM 890 N N . TRP A 1 120 ? -11.938 11.188 0.181 1.00 81.62 120 TRP A N 1
ATOM 891 C CA . TRP A 1 120 ? -13.218 11.718 -0.303 1.00 81.62 120 TRP A CA 1
ATOM 892 C C . TRP A 1 120 ? -14.291 10.640 -0.433 1.00 81.62 120 TRP A C 1
ATOM 894 O O . TRP A 1 120 ? -15.449 10.887 -0.112 1.00 81.62 120 TRP A O 1
ATOM 904 N N . ALA A 1 121 ? -13.899 9.431 -0.829 1.00 82.19 121 ALA A N 1
ATOM 905 C CA . ALA A 1 121 ? -14.789 8.278 -0.909 1.00 82.1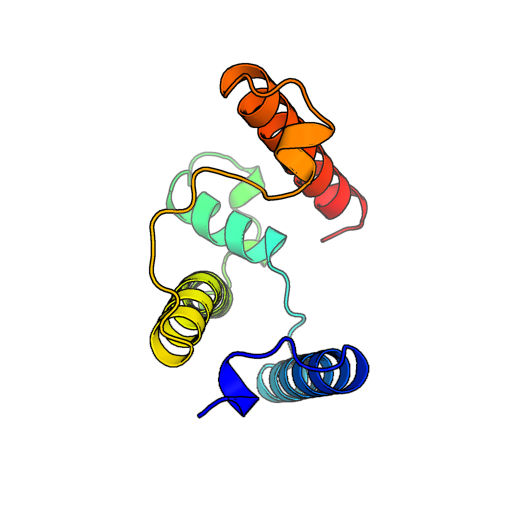9 121 ALA A CA 1
ATOM 906 C C . ALA A 1 121 ? -15.136 7.663 0.465 1.00 82.19 121 ALA A C 1
ATOM 908 O O . ALA A 1 121 ? -15.830 6.651 0.523 1.00 82.19 121 ALA A O 1
ATOM 909 N N . GLY A 1 122 ? -14.662 8.246 1.575 1.00 68.88 122 GLY A N 1
ATOM 910 C CA . GLY A 1 122 ? -14.901 7.727 2.925 1.00 68.88 122 GLY A CA 1
ATOM 911 C C . GLY A 1 122 ? -14.040 6.511 3.295 1.00 68.88 122 GLY A C 1
ATOM 912 O O . GLY A 1 122 ? -14.409 5.768 4.206 1.00 68.88 122 GLY A O 1
ATOM 913 N N . GLY A 1 123 ? -12.910 6.312 2.601 1.00 56.47 123 GLY A N 1
ATOM 914 C CA . GLY A 1 123 ? -11.927 5.239 2.824 1.00 56.47 123 GLY A CA 1
ATOM 915 C C . GLY A 1 123 ? -10.676 5.653 3.598 1.00 56.47 123 GLY A C 1
ATOM 916 O O . GLY A 1 123 ? -10.084 6.714 3.291 1.00 56.47 123 GLY A O 1
#

Radius of gyration: 17.93 Å; Cα contacts (8 Å, |Δi|>4): 63; chains: 1; bounding box: 32×39×42 Å

Mean predicted aligned error: 9.06 Å

pLDDT: mean 78.51, std 9.48, range [50.41, 93.0]

Sequence (123 aa):
MKWLSEPWPWWVAGSAIGLIVTAFAFATGKPVGVSTGIGGLCARIAPRIRYFQQSAYKAPWRIWFIAGIPLGGLLGAALAGKVGWVTSMGDFDSGISGHPVVRLAFLFVGGTLAGYGARWAGG

Nearest PDB structures (foldseek):
  8cbj-assembly1_R  TM=2.348E-01  e=4.358E+00  Saccharomyces cerevisiae

Secondary structure (DSSP, 8-state):
-HHHHSPPPHHHHHHHHHHHHHHHHHHH-S---HHHHHHHHHHHH-TT-GGGGSGGG--THHHHHHHHHHHHHHHHHHHTT--------TTHHHHS-S-HHHHHHHHHHHHHHHHHHHHHTT-

Solvent-accessible surface area (backbone atoms only — not comparable to full-atom values): 7259 Å² total; per-residue (Å²): 121,65,82,68,62,48,86,70,57,65,70,59,52,49,50,53,53,49,50,52,53,50,54,46,30,64,76,64,74,46,88,89,54,67,58,44,23,53,44,24,54,46,22,70,76,48,66,85,43,76,84,41,69,45,78,84,31,68,55,71,68,41,48,58,52,59,58,41,52,62,53,50,51,49,50,51,28,54,74,45,71,63,74,72,93,78,91,69,69,62,72,56,43,75,78,41,70,79,49,69,65,59,50,51,51,49,52,50,51,51,51,52,52,53,54,51,49,37,49,72,73,75,72